Protein 6ST4 (pdb70)

Sequence (87 aa):
DYTAYAPLTCYFTNSTLGLLAPPNCSVLCNSTTTWFNETSPNNASCLLTVDFLTQDAILQENQPYNNCSVGHCDNGTCAGPPRHAQCW

B-factor: mean 32.88, std 17.71, range [13.43, 134.32]

Radius of gyration: 14.99 Å; Cα contacts (8 Å, |Δi|>4): 189; chains: 1; bounding box: 30×44×30 Å

Nearest PDB structures (foldseek):
  6ste-assembly1_A  TM=9.708E-01  e=3.797E-14  Rhipicephalus sanguineus
  6ste-assembly1_B  TM=8.707E-01  e=3.068E-14  Rhipicephalus sanguineus
  6ste-assembly2_C  TM=9.535E-01  e=4.179E-13  Rhipicephalus sanguineus
  6ste-assembly2_D  TM=8.188E-01  e=7.511E-13  Rhipicephalus sanguineus
  7s4n-assembly1_A  TM=5.647E-01  e=5.996E-02  Amblyomma cajennense

InterPro domains:
  IPR007110 Immunoglobulin-like domain [PS50835] (26-111)
  IPR045797 Evasins Class A [PF19429] (58-126)

GO terms:
  GO:1900137 negative regulation of chemokine activity (P, IDA)
  GO:0019957 C-C chemokine binding (F, IDA)

Organism: Rhipicephalus sanguineus (NCBI:txid34632)

Structure (mmCIF, N/CA/C/O backbone):
data_6ST4
#
_entry.id   6ST4
#
_cell.length_a   67.999
_cell.length_b   67.999
_cell.length_c   41.575
_cell.angle_alpha   90.000
_cell.angle_beta   90.000
_cell.angle_gamma   120.000
#
_symmetry.space_group_name_H-M   'P 32 2 1'
#
loop_
_entity.id
_entity.type
_entity.pdbx_description
1 polymer Evasin-4
2 non-polymer 1,2-ETHANEDIOL
3 non-polymer 2-AMINO-2-HYDROXYMETHYL-PROPANE-1,3-DIOL
4 water water
#
loop_
_atom_site.group_PDB
_atom_site.id
_atom_site.type_symbol
_atom_site.label_atom_id
_atom_site.label_alt_id
_atom_site.label_comp_id
_atom_site.label_asym_id
_atom_site.label_entity_id
_atom_site.label_seq_id
_atom_site.pdbx_PDB_ins_code
_atom_site.Cartn_x
_atom_site.Cartn_y
_atom_site.Cartn_z
_atom_site.occupancy
_atom_site.B_iso_or_equiv
_atom_site.auth_seq_id
_atom_site.auth_comp_id
_atom_site.auth_asym_id
_atom_site.auth_atom_id
_atom_site.pdbx_PDB_model_num
ATOM 1 N N . ASP A 1 18 ? 16.137 74.992 14.856 1.00 61.23 18 ASP A N 1
ATOM 2 C CA . ASP A 1 18 ? 15.097 73.938 14.616 1.00 59.16 18 ASP A CA 1
ATOM 3 C C . ASP A 1 18 ? 14.160 73.865 15.827 1.00 74.62 18 ASP A C 1
ATOM 4 O O . ASP A 1 18 ? 13.917 72.748 16.332 1.00 58.46 18 ASP A O 1
ATOM 9 N N . TYR A 1 19 ? 13.646 75.014 16.269 1.00 71.10 19 TYR A N 1
ATOM 10 C CA . TYR A 1 19 ? 12.814 75.108 17.498 1.00 71.83 19 TYR A CA 1
ATOM 11 C C . TYR A 1 19 ? 11.517 74.318 17.302 1.00 55.27 19 TYR A C 1
ATOM 12 O O . TYR A 1 19 ? 10.984 74.331 16.174 1.00 59.43 19 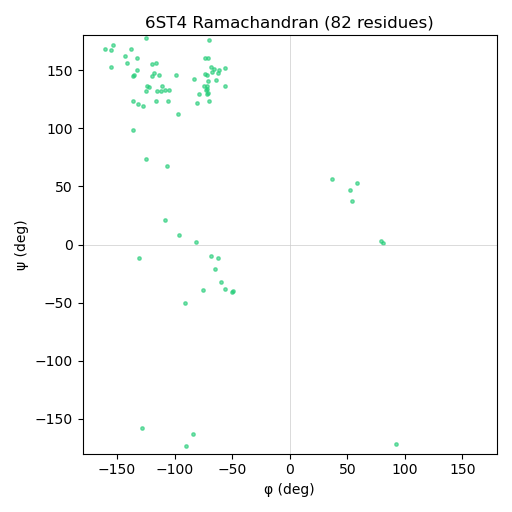TYR A O 1
ATOM 21 N N . THR A 1 20 ? 11.079 73.646 18.380 1.00 55.32 20 THR A N 1
ATOM 22 C CA . THR A 1 20 ? 9.875 72.767 18.482 1.00 57.09 20 THR A CA 1
ATOM 23 C C . THR A 1 20 ? 9.710 72.008 17.164 1.00 53.22 20 THR A C 1
ATOM 24 O O . THR A 1 20 ? 8.621 72.092 16.558 1.00 42.64 20 THR A O 1
ATOM 28 N N . ALA A 1 21 ? 10.748 71.268 16.759 1.00 40.57 21 ALA A N 1
ATOM 29 C CA . ALA A 1 21 ? 10.870 70.742 15.378 1.00 49.80 21 ALA A CA 1
ATOM 30 C C . ALA A 1 21 ? 9.648 69.908 15.020 1.00 35.33 21 ALA A C 1
ATOM 31 O O . ALA A 1 21 ? 9.122 69.181 15.924 1.00 39.83 21 ALA A O 1
ATOM 33 N N . TYR A 1 22 ? 9.308 69.850 13.730 1.00 28.97 22 TYR A N 1
ATOM 34 C CA . TYR A 1 22 ? 8.205 68.994 13.241 1.00 21.84 22 TYR A 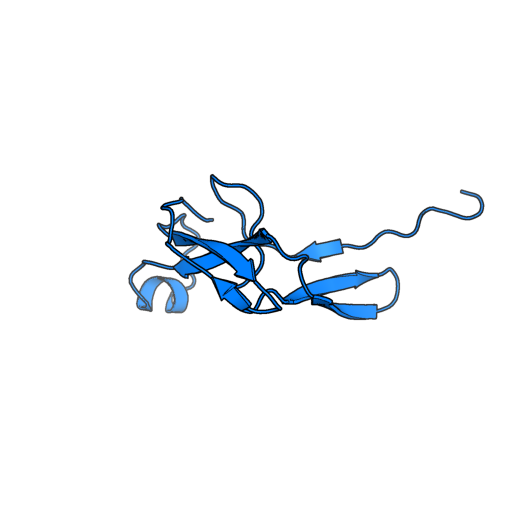CA 1
ATOM 35 C C . TYR A 1 22 ? 8.555 67.540 13.533 1.00 19.71 22 TYR A C 1
ATOM 36 O O . TYR A 1 22 ? 9.759 67.136 13.549 1.00 22.42 22 TYR A O 1
ATOM 45 N N . ALA A 1 23 ? 7.541 66.742 13.788 1.00 17.71 23 ALA A N 1
ATOM 46 C CA . ALA A 1 23 ? 7.617 65.331 14.178 1.00 18.04 23 ALA A CA 1
ATOM 47 C C . ALA A 1 23 ? 7.426 64.531 12.916 1.00 16.70 23 ALA A C 1
ATOM 48 O O . ALA A 1 23 ? 6.321 64.495 12.349 1.00 16.95 23 ALA A O 1
ATOM 50 N N . PRO A 1 24 ? 8.452 63.816 12.429 1.00 15.72 24 PRO A N 1
ATOM 51 C CA . PRO A 1 24 ? 8.292 63.009 11.222 1.00 15.53 24 PRO A CA 1
ATOM 52 C C . PRO A 1 24 ? 7.680 61.661 11.565 1.00 15.91 24 PRO A C 1
ATOM 53 O O . PRO A 1 24 ? 8.013 61.058 12.605 1.00 17.88 24 PRO A O 1
ATOM 57 N N . LEU A 1 25 ? 6.815 61.167 10.716 1.00 14.77 25 LEU A N 1
ATOM 58 C CA . LEU A 1 25 ? 6.240 59.829 10.829 1.00 14.33 25 LEU A CA 1
ATOM 59 C C . LEU A 1 25 ? 6.455 59.143 9.499 1.00 14.26 25 LEU A C 1
ATOM 60 O O . LEU A 1 25 ? 5.979 59.686 8.464 1.00 14.33 25 LEU A O 1
ATOM 65 N N . THR A 1 26 ? 7.177 58.044 9.491 1.00 14.65 26 THR A N 1
ATOM 66 C CA . THR A 1 26 ? 7.390 57.313 8.229 1.00 13.93 26 THR A CA 1
ATOM 67 C C . THR A 1 26 ? 6.536 56.061 8.230 1.00 14.74 26 THR A C 1
ATOM 68 O O . THR A 1 26 ? 6.674 55.223 9.139 1.00 15.52 26 THR A O 1
ATOM 72 N N . CYS A 1 27 ? 5.681 55.872 7.250 1.00 14.09 27 CYS A N 1
ATOM 73 C CA . CYS A 1 27 ? 4.867 54.678 7.107 1.00 14.67 27 CYS A CA 1
ATOM 74 C C . CYS A 1 27 ? 5.183 53.984 5.785 1.00 14.10 27 CYS A C 1
ATOM 75 O O . CYS A 1 27 ? 5.660 54.620 4.851 1.00 14.81 27 CYS A O 1
ATOM 78 N N . TYR A 1 28 ? 4.938 52.704 5.734 1.00 13.56 28 TYR A N 1
ATOM 79 C CA . TYR A 1 28 ? 5.404 51.836 4.643 1.00 13.43 28 TYR A CA 1
ATOM 80 C C . TYR A 1 28 ? 4.234 51.260 3.864 1.00 14.45 28 TYR A C 1
ATOM 81 O O . TYR A 1 28 ? 3.348 50.594 4.369 1.00 15.31 28 TYR A O 1
ATOM 90 N N . PHE A 1 29 ? 4.271 51.523 2.554 1.00 13.86 29 PHE A N 1
ATOM 91 C CA . PHE A 1 29 ? 3.182 51.180 1.627 1.00 14.25 29 PHE A CA 1
ATOM 92 C C . PHE A 1 29 ? 3.743 50.325 0.495 1.00 14.13 29 PHE A C 1
ATOM 93 O O . PHE A 1 29 ? 4.924 50.063 0.375 1.00 15.10 29 PHE A O 1
ATOM 101 N N . THR A 1 30 ? 2.825 49.913 -0.392 1.00 14.96 30 THR A N 1
ATOM 102 C CA . THR A 1 30 ? 3.200 49.308 -1.684 1.00 15.50 30 THR A CA 1
ATOM 103 C C . THR A 1 30 ? 2.979 50.313 -2.821 1.00 17.09 30 THR A C 1
ATOM 104 O O . THR A 1 30 ? 1.898 50.901 -2.940 1.00 16.68 30 THR A O 1
ATOM 108 N N . ASN A 1 31 ? 3.967 50.451 -3.689 1.00 17.39 31 ASN A N 1
ATOM 109 C CA . ASN A 1 31 ? 3.831 51.303 -4.880 1.00 19.16 31 ASN A CA 1
ATOM 110 C C . ASN A 1 31 ? 2.870 50.669 -5.884 1.00 17.74 31 ASN A C 1
ATOM 111 O O . ASN A 1 31 ? 2.877 49.440 -6.082 1.00 19.00 31 ASN A O 1
ATOM 116 N N . SER A 1 32 ? 2.049 51.488 -6.508 1.00 19.39 32 SER A N 1
ATOM 117 C CA . SER A 1 32 ? 1.178 50.983 -7.585 1.00 20.40 32 SER A CA 1
ATOM 118 C C . SER A 1 32 ? 0.812 52.116 -8.530 1.00 20.73 32 SER A C 1
ATOM 119 O O . SER A 1 32 ? 0.967 53.311 -8.235 1.00 21.50 32 SER A O 1
ATOM 122 N N . THR A 1 33 ? 0.248 51.714 -9.665 1.00 19.78 33 THR A N 1
ATOM 123 C CA . THR A 1 33 ? -0.304 52.687 -10.610 1.00 22.86 33 THR A CA 1
ATOM 124 C C . THR A 1 33 ? -1.546 53.398 -10.070 1.00 22.99 33 THR A C 1
ATOM 125 O O . THR A 1 33 ? -1.949 54.423 -10.712 1.00 26.54 33 THR A O 1
ATOM 129 N N . LEU A 1 34 ? -2.121 52.976 -8.949 1.00 21.12 34 LEU A N 1
ATOM 130 C CA . LEU A 1 34 ? -3.235 53.697 -8.305 1.00 22.33 34 LEU A CA 1
ATOM 131 C C . LEU A 1 34 ? -2.734 54.362 -7.029 1.00 24.91 34 LEU A C 1
ATOM 132 O O . LEU A 1 34 ? -3.547 54.702 -6.187 1.00 27.34 34 LEU A O 1
ATOM 137 N N . GLY A 1 35 ? -1.426 54.567 -6.924 1.00 21.60 35 GLY A N 1
ATOM 138 C CA . GLY A 1 35 ? -0.822 55.256 -5.773 1.00 20.25 35 GLY A CA 1
ATOM 139 C C . GLY A 1 35 ? -0.380 54.309 -4.676 1.00 17.70 35 GLY A C 1
ATOM 140 O O . GLY A 1 35 ? -0.415 53.097 -4.807 1.00 18.58 35 GLY A O 1
ATOM 141 N N . LEU A 1 36 ? 0.004 54.888 -3.541 1.00 17.98 36 LEU A N 1
ATOM 142 C CA . LEU A 1 36 ? 0.539 54.102 -2.426 1.00 16.08 36 LEU A CA 1
ATOM 143 C C . LEU A 1 36 ? -0.588 53.299 -1.798 1.00 16.66 36 LEU A C 1
ATOM 144 O O . LEU A 1 36 ? -1.653 53.889 -1.490 1.00 19.09 36 LEU A O 1
ATOM 149 N N . LEU A 1 37 ? -0.373 52.006 -1.597 1.00 15.05 37 LEU A N 1
ATOM 150 C CA . LEU A 1 37 ? -1.421 51.108 -1.108 1.00 15.85 37 LEU A CA 1
ATOM 151 C C . LEU A 1 37 ? -1.098 50.644 0.308 1.00 15.19 37 LEU A C 1
ATOM 152 O O . LEU A 1 37 ? -0.003 50.165 0.602 1.00 14.82 37 LEU A O 1
ATOM 157 N N . ALA A 1 38 ? -2.131 50.646 1.152 1.00 15.12 38 ALA A N 1
ATOM 158 C CA . ALA A 1 38 ? -2.122 49.947 2.440 1.00 15.74 38 ALA A CA 1
ATOM 159 C C . ALA A 1 38 ? -2.245 48.459 2.188 1.00 16.95 38 ALA A C 1
ATOM 160 O O . ALA A 1 38 ? -2.704 48.028 1.118 1.00 16.15 38 ALA A O 1
ATOM 162 N N . PRO A 1 39 ? -1.866 47.617 3.154 1.00 17.15 39 PRO A N 1
ATOM 163 C CA . PRO A 1 39 ? -1.979 46.183 3.005 1.00 18.34 39 PRO A CA 1
ATOM 164 C C . PRO A 1 39 ? -3.436 45.733 3.034 1.00 16.46 39 PRO A C 1
ATOM 165 O O . PRO A 1 39 ? -4.320 46.530 3.388 1.00 17.14 39 PRO A O 1
ATOM 169 N N . PRO A 1 40 ? -3.684 44.450 2.819 1.00 18.46 40 PRO A N 1
ATOM 170 C CA . PRO A 1 40 ? -5.052 43.957 2.791 1.00 18.44 40 PRO A CA 1
ATOM 171 C C . PRO A 1 40 ? -5.791 44.063 4.114 1.00 19.60 40 PRO A C 1
ATOM 172 O O . PRO A 1 40 ? -7.018 44.074 4.095 1.00 21.37 40 PRO A O 1
ATOM 176 N N . ASN A 1 41 ? -5.067 44.169 5.216 1.00 18.80 41 ASN A N 1
ATOM 177 C CA . ASN A 1 41 ? -5.670 44.319 6.556 1.00 17.93 41 ASN A CA 1
ATOM 178 C C . ASN A 1 41 ? -5.728 45.772 6.975 1.00 18.71 41 ASN A C 1
ATOM 179 O O . ASN A 1 41 ? -6.134 46.042 8.137 1.00 20.46 41 ASN A O 1
ATOM 184 N N . CYS A 1 42 ? -5.420 46.714 6.074 1.00 17.54 42 CYS A N 1
ATOM 185 C CA . CYS A 1 42 ? -5.643 48.144 6.346 1.00 18.38 42 CYS A CA 1
ATOM 186 C C . CYS A 1 42 ? -4.959 48.569 7.649 1.00 19.14 42 CYS A C 1
ATOM 187 O O . CYS A 1 42 ? -5.557 49.348 8.424 1.00 20.84 42 CYS A O 1
ATOM 190 N N . SER A 1 43 ? -3.778 48.005 7.875 1.00 19.47 43 SER A N 1
ATOM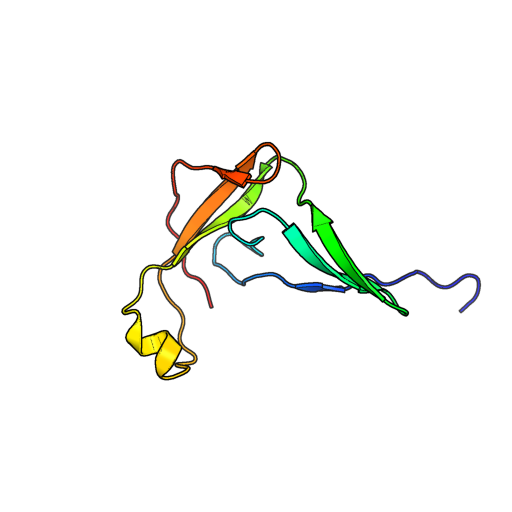 191 C CA . SER A 1 43 ? -2.953 48.352 9.047 1.00 22.33 43 SER A CA 1
ATOM 192 C C . SER A 1 43 ? -1.567 48.607 8.498 1.00 22.94 43 SER A C 1
ATOM 193 O O . SER A 1 43 ? -1.062 47.771 7.690 1.00 25.87 43 SER A O 1
ATOM 196 N N . VAL A 1 44 ? -1.030 49.782 8.704 1.00 18.43 44 VAL A N 1
ATOM 197 C CA . VAL A 1 44 ? 0.233 50.210 8.101 1.00 18.33 44 VAL A CA 1
ATOM 198 C C . VAL A 1 44 ? 1.317 50.268 9.163 1.00 17.01 44 VAL A C 1
ATOM 199 O O . VAL A 1 44 ? 1.056 50.799 10.293 1.00 19.43 44 VAL A O 1
ATOM 203 N N . LEU A 1 45 ? 2.487 49.720 8.888 1.00 15.96 45 LEU A N 1
ATOM 204 C CA . LEU A 1 45 ? 3.653 49.871 9.755 1.00 16.03 45 LEU A CA 1
ATOM 205 C C . LEU A 1 45 ? 4.193 51.283 9.679 1.00 15.28 45 LEU A C 1
ATOM 206 O O . LEU A 1 45 ? 4.477 51.821 8.559 1.00 15.40 45 LEU A O 1
ATOM 211 N N . CYS A 1 46 ? 4.405 51.927 10.804 1.00 15.32 46 CYS A N 1
ATOM 212 C CA . CYS A 1 46 ? 4.920 53.286 10.887 1.00 15.67 46 CYS A CA 1
ATOM 213 C C . CYS A 1 46 ? 6.049 53.375 11.914 1.00 15.60 46 CYS A C 1
ATOM 214 O O . CYS A 1 46 ? 6.178 52.536 12.861 1.00 17.89 46 CYS A O 1
ATOM 217 N N . ASN A 1 47 ? 6.821 54.413 11.765 1.00 16.24 47 ASN A N 1
ATOM 218 C CA . ASN A 1 47 ? 7.960 54.689 12.647 1.00 16.65 47 ASN A CA 1
ATOM 219 C C . ASN A 1 47 ? 7.984 56.154 13.008 1.00 15.63 47 ASN A C 1
ATOM 220 O O . ASN A 1 47 ? 8.037 56.999 12.106 1.00 16.85 47 ASN A O 1
ATOM 225 N N . SER A 1 48 ? 7.963 56.478 14.306 1.00 18.40 48 SER A N 1
ATOM 226 C CA . SER A 1 48 ? 8.259 57.852 14.731 1.00 20.11 48 SER A CA 1
ATOM 227 C C . SER A 1 48 ? 9.771 57.960 14.988 1.00 30.43 48 SER A C 1
ATOM 228 O O . SER A 1 48 ? 10.558 57.040 14.635 1.00 30.00 48 SER A O 1
ATOM 231 N N . THR A 1 49 ? 10.230 59.065 15.511 1.00 26.06 49 THR A N 1
ATOM 232 C CA . THR A 1 49 ? 11.663 59.193 15.881 1.00 29.51 49 THR A CA 1
ATOM 233 C C . THR A 1 49 ? 12.039 58.189 16.959 1.00 38.05 49 THR A C 1
ATOM 234 O O . THR A 1 49 ? 13.261 58.037 17.213 1.00 41.17 49 THR A O 1
ATOM 238 N N . THR A 1 50 ? 11.088 57.506 17.597 1.00 48.27 50 THR A N 1
ATOM 239 C CA . THR A 1 50 ? 11.409 56.684 18.785 1.00 41.48 50 THR A CA 1
ATOM 240 C C . THR A 1 50 ? 10.852 55.257 18.772 1.00 42.17 50 THR A C 1
ATOM 241 O O . THR A 1 50 ? 11.276 54.490 19.632 1.00 50.09 50 THR A O 1
ATOM 245 N N . THR A 1 51 ? 9.944 54.888 17.862 1.00 27.99 51 THR A N 1
ATOM 246 C CA . THR A 1 51 ? 9.041 53.736 18.021 1.00 24.56 51 THR A CA 1
ATOM 247 C C . THR A 1 51 ? 8.546 53.169 16.663 1.00 22.46 51 THR A C 1
ATOM 248 O O . THR A 1 51 ? 8.385 53.925 15.718 1.00 21.51 51 THR A O 1
ATOM 252 N N . TRP A 1 52 ? 8.226 51.890 16.625 1.00 21.33 52 TRP A N 1
ATOM 253 C CA . TRP A 1 52 ? 7.585 51.200 15.496 1.00 19.16 52 TRP A CA 1
ATOM 254 C C . TRP A 1 52 ? 6.218 50.715 15.929 1.00 22.73 52 TRP A C 1
ATOM 255 O O . TRP A 1 52 ? 6.121 50.134 17.009 1.00 26.00 52 TRP A O 1
ATOM 266 N N . PHE A 1 53 ? 5.176 50.944 15.164 1.00 19.73 53 PHE A N 1
ATOM 267 C CA . PHE A 1 53 ? 3.812 50.624 15.593 1.00 19.93 53 PHE A CA 1
ATOM 268 C C . PHE A 1 53 ? 2.944 50.557 14.369 1.00 19.49 53 PHE A C 1
ATOM 269 O O . PHE A 1 53 ? 3.401 50.954 13.276 1.00 20.20 53 PHE A O 1
ATOM 277 N N . ASN A 1 54 ? 1.753 50.070 14.474 1.00 21.55 54 ASN A N 1
ATOM 278 C CA . ASN A 1 54 ? 0.786 50.027 13.397 1.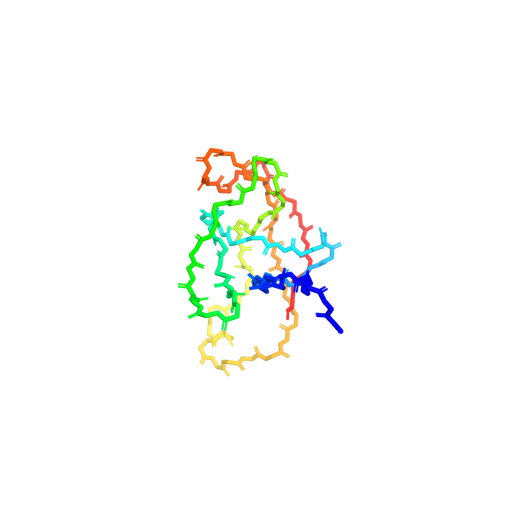00 19.48 54 ASN A CA 1
ATOM 279 C C . ASN A 1 54 ? -0.177 51.165 13.534 1.00 20.28 54 ASN A C 1
ATOM 280 O O . ASN A 1 54 ? -0.532 51.531 14.680 1.00 23.11 54 ASN A O 1
ATOM 285 N N . GLU A 1 55 ? -0.626 51.700 12.430 1.00 19.61 55 GLU A N 1
ATOM 286 C CA . GLU A 1 55 ? -1.725 52.640 12.381 1.00 20.74 55 GLU A CA 1
ATOM 287 C C . GLU A 1 55 ? -2.803 52.065 11.468 1.00 20.63 55 GLU A C 1
ATOM 288 O O . GLU A 1 55 ? -2.486 51.542 10.385 1.00 20.21 55 GLU A O 1
ATOM 294 N N . THR A 1 56 ? -4.054 52.142 11.902 1.00 20.87 56 THR A N 1
ATOM 295 C CA . THR A 1 56 ? -5.173 51.700 11.077 1.00 21.47 56 THR A CA 1
ATOM 296 C C . THR A 1 56 ? -5.372 52.713 9.964 1.00 21.93 56 THR A C 1
ATOM 297 O O . THR A 1 56 ? -5.415 53.911 10.183 1.00 23.22 56 THR A O 1
ATOM 301 N N . SER A 1 57 ? -5.512 52.213 8.754 1.00 20.32 57 SER A N 1
ATOM 302 C CA . SER A 1 57 ? -5.739 53.090 7.596 1.00 18.60 57 SER A CA 1
ATOM 303 C C . SER A 1 57 ? -7.092 53.756 7.694 1.00 18.83 57 SER A C 1
ATOM 304 O O . SER A 1 57 ? -8.032 53.168 8.211 1.00 21.99 57 SER A O 1
ATOM 307 N N . PRO A 1 58 ? -7.257 54.988 7.172 1.00 19.15 58 PRO A N 1
ATOM 308 C CA . PRO A 1 58 ? -8.573 55.611 7.205 1.00 20.24 58 PRO A CA 1
ATOM 309 C C . PRO A 1 58 ? -9.534 54.875 6.289 1.00 21.49 58 PRO A C 1
ATOM 310 O O . PRO A 1 58 ? -9.108 54.224 5.282 1.00 21.16 58 PRO A O 1
ATOM 314 N N . ASN A 1 59 ? -10.815 54.939 6.619 1.00 22.97 59 ASN A N 1
ATOM 315 C CA . ASN A 1 59 ? -11.855 54.373 5.744 1.00 22.62 59 ASN A CA 1
ATOM 316 C C . ASN A 1 59 ? -11.706 55.023 4.374 1.00 23.04 59 ASN A C 1
ATOM 317 O O . ASN A 1 59 ? -11.495 56.223 4.288 1.00 22.66 59 ASN A O 1
ATOM 322 N N . ASN A 1 60 ? -11.801 54.181 3.331 1.00 21.23 60 ASN A N 1
ATOM 323 C CA . ASN A 1 60 ? -11.756 54.544 1.913 1.00 20.77 60 ASN A CA 1
ATOM 324 C C . ASN A 1 60 ? -10.339 54.737 1.417 1.00 21.03 60 ASN A C 1
ATOM 325 O O . ASN A 1 60 ? -10.206 55.044 0.194 1.00 24.44 60 ASN A O 1
ATOM 330 N N . ALA A 1 61 ? -9.318 54.543 2.235 1.00 19.06 61 ALA A N 1
ATOM 331 C CA . ALA A 1 61 ? -7.945 54.549 1.732 1.00 19.13 61 ALA A CA 1
ATOM 332 C C . ALA A 1 61 ? -7.784 53.404 0.711 1.00 17.66 61 ALA A C 1
ATOM 333 O O . ALA A 1 61 ? -8.299 52.310 0.918 1.00 18.68 61 ALA A O 1
ATOM 335 N N . SER A 1 62 ? -6.912 53.601 -0.251 1.00 18.02 62 SER A N 1
ATOM 336 C CA . SER A 1 62 ? -6.628 52.537 -1.240 1.00 17.36 62 SER A CA 1
ATOM 337 C C . SER A 1 62 ? -5.783 51.463 -0.610 1.00 17.02 62 SER A C 1
ATOM 338 O O . SER A 1 62 ? -4.806 51.730 0.127 1.00 17.13 62 SER A O 1
ATOM 341 N N . CYS A 1 63 ? -6.120 50.211 -0.858 1.00 16.71 63 CYS A N 1
ATOM 342 C CA . CYS A 1 63 ? -5.484 49.079 -0.215 1.00 15.22 63 CYS A CA 1
ATOM 343 C C . CYS A 1 63 ? -5.302 47.948 -1.214 1.00 16.41 63 CYS A C 1
ATOM 344 O O . CYS A 1 63 ? -6.062 47.836 -2.179 1.00 17.85 63 CYS A O 1
ATOM 347 N N . LEU A 1 64 ? -4.350 47.105 -0.937 1.00 15.82 64 LEU A N 1
ATOM 348 C CA . LEU A 1 64 ? -4.042 45.930 -1.769 1.00 17.76 64 LEU A CA 1
ATOM 349 C C . LEU A 1 64 ? -5.018 44.837 -1.432 1.00 20.26 64 LEU A C 1
ATOM 350 O O . LEU A 1 64 ? -5.131 44.457 -0.240 1.00 21.67 64 LEU A O 1
ATOM 355 N N . LEU A 1 65 ? -5.791 44.332 -2.395 1.00 18.49 65 LEU A N 1
ATOM 356 C CA . LEU A 1 65 ? -6.669 43.172 -2.169 1.00 21.01 65 LEU A CA 1
ATOM 357 C C . LEU A 1 65 ? -5.946 41.875 -2.487 1.00 22.81 65 LEU A C 1
ATOM 358 O O . LEU A 1 65 ? -5.969 40.963 -1.634 1.00 27.20 65 LEU A O 1
ATOM 363 N N . THR A 1 66 ? -5.316 41.783 -3.660 1.00 21.40 66 THR A N 1
ATOM 364 C CA . THR A 1 66 ? -4.617 40.551 -4.048 1.00 24.33 66 THR A CA 1
ATOM 365 C C . THR A 1 66 ? -3.357 40.925 -4.819 1.00 23.48 66 THR A C 1
ATOM 366 O O . THR A 1 66 ? -3.255 42.026 -5.372 1.00 19.99 66 THR A O 1
ATOM 370 N N . VAL A 1 67 ? -2.479 39.986 -4.912 1.00 23.97 67 VAL A N 1
ATOM 371 C CA . VAL A 1 67 ? -1.282 40.067 -5.788 1.00 25.03 67 VAL A CA 1
ATOM 372 C C . VAL A 1 67 ? -1.332 38.846 -6.678 1.00 26.63 67 VAL A C 1
ATOM 373 O O . VAL A 1 67 ? -1.569 37.737 -6.169 1.00 30.56 67 VAL A O 1
ATOM 377 N N . ASP A 1 68 ? -1.148 39.055 -7.970 1.00 26.28 68 ASP A N 1
ATOM 378 C CA . ASP A 1 68 ? -1.571 38.033 -8.960 1.00 36.16 68 ASP A CA 1
ATOM 379 C C . ASP A 1 68 ? -0.349 37.709 -9.804 1.00 39.22 68 ASP A C 1
ATOM 380 O O . ASP A 1 68 ? -0.262 38.179 -10.933 1.00 52.95 68 ASP A O 1
ATOM 385 N N . PHE A 1 69 ? 0.575 36.971 -9.184 1.00 56.75 69 PHE A N 1
ATOM 386 C CA . PHE A 1 69 ? 1.800 36.444 -9.834 1.00 51.85 69 PHE A CA 1
ATOM 387 C C . PHE A 1 69 ? 2.011 35.000 -9.375 1.00 59.32 69 PHE A C 1
ATOM 388 O O . PHE A 1 69 ? 1.277 34.524 -8.487 1.00 50.53 69 PHE A O 1
ATOM 396 N N . LEU A 1 70 ? 2.927 34.287 -10.036 1.00 38.57 70 LEU A N 1
ATOM 397 C CA . LEU A 1 70 ? 3.211 32.882 -9.684 1.00 39.83 70 LEU A CA 1
ATOM 398 C C . LEU A 1 70 ? 3.920 32.887 -8.339 1.00 50.04 70 LEU A C 1
ATOM 399 O O . LEU A 1 70 ? 4.933 33.588 -8.202 1.00 40.14 70 LEU A O 1
ATOM 404 N N . THR A 1 71 ? 3.364 32.174 -7.366 1.00 52.19 71 THR A N 1
ATOM 405 C CA . THR A 1 71 ? 3.834 32.250 -5.967 1.00 66.24 71 THR A CA 1
ATOM 406 C C . THR A 1 71 ? 5.357 32.088 -5.911 1.00 72.22 71 THR A C 1
ATOM 407 O O . THR A 1 71 ? 5.999 32.830 -5.154 1.00 45.42 71 THR A O 1
ATOM 411 N N . GLN A 1 72 ? 5.924 31.180 -6.717 1.00 43.83 72 GLN A N 1
ATOM 412 C CA . GLN A 1 72 ? 7.371 30.860 -6.662 1.00 38.75 72 GLN A CA 1
ATOM 413 C C . GLN A 1 72 ? 8.235 32.102 -6.938 1.00 67.00 72 GLN A C 1
ATOM 414 O O . GLN A 1 72 ? 9.344 32.245 -6.303 1.00 45.78 72 GLN A O 1
ATOM 420 N N . ASP A 1 73 ? 7.749 33.021 -7.783 1.00 46.07 73 ASP A N 1
ATOM 421 C CA . ASP A 1 73 ? 8.436 34.342 -7.988 1.00 37.57 73 ASP A CA 1
ATOM 422 C C . ASP A 1 73 ? 8.779 35.081 -6.700 1.00 56.82 73 ASP A C 1
ATOM 423 O O . ASP A 1 73 ? 9.861 35.679 -6.603 1.00 39.13 73 ASP A O 1
ATOM 428 N N . ALA A 1 74 ? 7.891 35.075 -5.729 1.00 37.27 74 ALA A N 1
ATOM 429 C CA . ALA A 1 74 ? 8.221 35.761 -4.460 1.00 48.34 74 ALA A CA 1
ATOM 430 C C . ALA A 1 74 ? 9.217 34.912 -3.662 1.00 61.57 74 ALA A C 1
ATOM 431 O O . ALA A 1 74 ? 10.157 35.468 -3.054 1.00 46.89 74 ALA A O 1
ATOM 433 N N . ILE A 1 75 ? 9.042 33.589 -3.673 1.00 59.55 75 ILE A N 1
ATOM 434 C CA . ILE A 1 75 ? 9.996 32.660 -3.010 1.00 56.95 75 ILE A CA 1
ATOM 435 C C . ILE A 1 75 ? 11.398 32.893 -3.576 1.00 70.76 75 ILE A C 1
ATOM 436 O O . ILE A 1 75 ? 12.371 32.865 -2.803 1.00 65.72 75 ILE A O 1
ATOM 441 N N . LEU A 1 76 ? 11.495 33.148 -4.885 1.00 79.91 76 LEU A N 1
ATOM 442 C CA . LEU A 1 76 ? 12.795 33.405 -5.562 1.00 60.64 76 LEU A CA 1
ATOM 443 C C . LEU A 1 76 ? 13.224 34.865 -5.363 1.00 57.11 76 LEU A C 1
ATOM 444 O O . LEU A 1 76 ? 14.267 35.248 -5.920 1.00 61.34 76 LEU A O 1
ATOM 449 N N . GLN A 1 77 ? 12.437 35.639 -4.605 1.00 71.14 77 GLN A N 1
ATOM 450 C CA . GLN A 1 77 ? 12.707 37.065 -4.267 1.00 79.59 77 GLN A CA 1
ATOM 451 C C . GLN A 1 77 ? 12.970 37.855 -5.557 1.00 68.38 77 GLN A C 1
ATOM 452 O O . GLN A 1 77 ? 13.944 38.624 -5.599 1.00 59.48 77 GLN A O 1
ATOM 458 N N . GLU A 1 78 ? 12.124 37.662 -6.574 1.00 49.81 78 GLU A N 1
ATOM 459 C CA . GLU A 1 78 ? 12.221 38.397 -7.863 1.00 43.40 78 GLU A CA 1
ATOM 460 C C . GLU A 1 78 ? 11.797 39.857 -7.645 1.00 56.86 78 GLU A C 1
ATOM 461 O O . GLU A 1 78 ? 10.787 40.107 -6.924 1.00 45.91 78 GLU A O 1
ATOM 467 N N . ASN A 1 79 ? 12.565 40.781 -8.225 1.00 51.00 79 ASN A N 1
ATOM 468 C CA . ASN A 1 79 ? 12.400 42.252 -8.057 1.00 65.08 79 ASN A CA 1
ATOM 469 C C . ASN A 1 79 ? 11.819 42.814 -9.356 1.00 66.38 79 ASN A C 1
ATOM 470 O O . ASN A 1 79 ? 12.543 43.561 -10.045 1.00 55.03 79 ASN A O 1
ATOM 475 N N . GLN A 1 80 ? 10.562 42.460 -9.650 1.00 73.08 80 GLN A N 1
ATOM 476 C CA . GLN A 1 80 ? 9.864 42.749 -10.923 1.00 47.19 80 GLN A CA 1
ATOM 477 C C . GLN A 1 80 ? 8.457 43.236 -10.604 1.00 47.47 80 GLN A C 1
ATOM 478 O O . GLN A 1 80 ? 7.849 42.740 -9.652 1.00 45.63 80 GLN A O 1
ATOM 484 N N . PRO A 1 81 ? 7.896 44.169 -11.399 1.00 41.97 81 PRO A N 1
ATOM 485 C CA . PRO A 1 81 ? 6.509 44.597 -11.207 1.00 41.97 81 PRO A CA 1
ATOM 486 C C . PRO A 1 81 ? 5.507 43.514 -11.607 1.00 34.01 81 PRO A C 1
ATOM 487 O O . PRO A 1 81 ? 5.777 42.658 -12.422 1.00 41.20 81 PRO A O 1
ATOM 491 N N . TYR A 1 82 ? 4.294 43.676 -11.094 1.00 27.95 82 TYR A N 1
ATOM 492 C CA . TYR A 1 82 ? 3.329 42.563 -11.110 1.00 28.25 82 TYR A CA 1
ATOM 493 C C . TYR A 1 82 ? 1.920 43.117 -11.085 1.00 24.47 82 TYR A C 1
ATOM 494 O O . TYR A 1 82 ? 1.652 44.243 -10.600 1.00 24.42 82 TYR A O 1
ATOM 503 N N A ASN A 1 83 ? 1.009 42.299 -11.556 0.70 26.15 83 ASN A N 1
ATOM 504 N N B ASN A 1 83 ? 0.985 42.313 -11.590 0.30 26.48 83 ASN A N 1
ATOM 505 C CA A ASN A 1 83 ? -0.432 42.614 -11.540 0.70 23.83 83 ASN A CA 1
ATOM 506 C CA B ASN A 1 83 ? -0.460 42.658 -11.564 0.30 22.98 83 ASN A CA 1
ATOM 507 C C A ASN A 1 83 ? -0.912 42.483 -10.099 0.70 22.33 83 ASN A C 1
ATOM 508 C C B ASN A 1 83 ? -0.920 42.485 -10.120 0.30 21.60 83 ASN A C 1
ATOM 509 O O A ASN A 1 83 ? -0.568 41.484 -9.463 0.70 23.40 83 ASN A O 1
ATOM 510 O O B ASN A 1 83 ? -0.585 41.451 -9.497 0.30 22.88 83 ASN A O 1
ATOM 519 N N . CYS A 1 84 ? -1.744 43.421 -9.669 1.00 21.52 84 CYS A N 1
ATOM 520 C CA . CYS A 1 84 ? -2.341 43.376 -8.346 1.00 19.89 84 CYS A CA 1
ATOM 521 C C . CYS A 1 84 ? -3.745 43.950 -8.473 1.00 20.50 84 CYS A C 1
ATOM 522 O O . CYS A 1 84 ? -4.090 44.517 -9.520 1.00 23.63 84 CYS A O 1
ATOM 525 N N . SER A 1 85 ? -4.564 43.724 -7.467 1.00 19.41 85 SER A N 1
ATOM 526 C CA . SER A 1 85 ? -5.912 44.319 -7.424 1.00 18.41 85 SER A CA 1
ATOM 527 C C . SER A 1 85 ? -6.005 45.232 -6.213 1.00 18.59 85 SER A C 1
ATOM 528 O O . SER A 1 85 ? -5.383 44.960 -5.141 1.00 18.71 85 SER A O 1
ATOM 531 N N . VAL A 1 86 ? -6.780 46.270 -6.352 1.00 17.20 86 VAL A N 1
ATOM 532 C CA . VAL A 1 86 ? -6.872 47.384 -5.402 1.00 17.67 86 VAL A CA 1
ATOM 533 C C . VAL A 1 86 ? -8.321 47.522 -4.991 1.00 16.10 86 VAL A C 1
ATOM 534 O O . VAL A 1 86 ? -9.238 47.500 -5.808 1.00 18.82 86 VAL A O 1
ATOM 538 N N . GLY A 1 87 ? -8.480 47.721 -3.682 1.00 17.14 87 GLY A N 1
ATOM 539 C CA . GLY A 1 87 ? -9.758 48.021 -3.060 1.00 17.26 87 GLY A CA 1
ATOM 540 C C . GLY A 1 87 ? -9.684 49.251 -2.192 1.00 15.83 87 GLY A C 1
ATOM 541 O O . GLY A 1 87 ? -8.785 50.089 -2.385 1.00 17.75 87 GLY A O 1
ATOM 542 N N . HIS A 1 88 ? -10.616 49.345 -1.261 1.00 16.92 88 HIS A N 1
ATOM 543 C CA . HIS A 1 88 ? -10.691 50.506 -0.357 1.00 17.26 88 HIS A CA 1
ATOM 544 C C . HIS A 1 88 ? -10.934 50.001 1.043 1.00 16.59 88 HIS A C 1
ATOM 545 O O . HIS A 1 88 ? -11.610 49.006 1.288 1.00 18.42 88 HIS A O 1
ATOM 552 N N . CYS A 1 89 ? -10.343 50.699 2.029 1.00 17.50 89 CYS A N 1
ATOM 553 C CA . CYS A 1 89 ? -10.483 50.240 3.429 1.00 18.23 89 CYS A CA 1
ATOM 554 C C . CYS A 1 89 ? -11.899 50.484 3.927 1.00 20.40 89 CYS A C 1
ATOM 555 O O . CYS A 1 89 ? -12.456 51.550 3.706 1.00 20.93 89 CYS A O 1
ATOM 558 N N . ASP A 1 90 ? -12.462 49.474 4.575 1.00 23.58 90 ASP A N 1
ATOM 559 C CA . ASP A 1 90 ? -13.836 49.548 5.117 1.00 29.91 90 ASP A CA 1
ATOM 560 C C . ASP A 1 90 ? -13.773 48.941 6.508 1.00 29.50 90 ASP A C 1
ATOM 561 O O . ASP A 1 90 ? -13.750 47.708 6.605 1.00 31.97 90 ASP A O 1
ATOM 566 N N . ASN A 1 91 ? -13.684 49.801 7.519 1.00 34.21 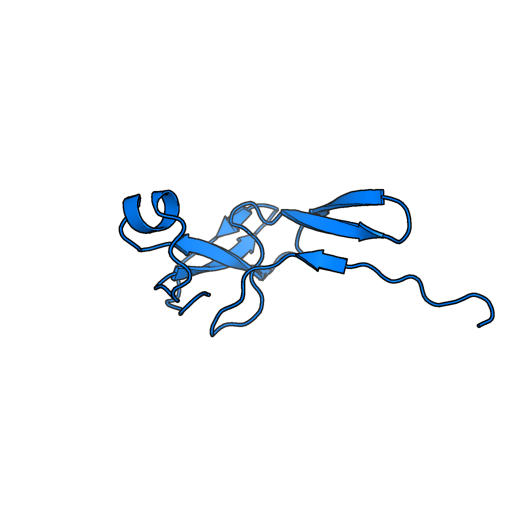91 ASN A N 1
ATOM 567 C CA . ASN A 1 91 ? -13.749 49.351 8.925 1.00 51.32 91 ASN A CA 1
ATOM 568 C C . ASN A 1 91 ? -12.631 48.340 9.184 1.00 45.45 91 ASN A C 1
ATOM 569 O O . ASN A 1 91 ? -12.903 47.213 9.647 1.00 52.34 91 ASN A O 1
ATOM 574 N N . GLY A 1 92 ? -11.411 48.734 8.845 1.00 43.82 92 GLY A N 1
ATOM 575 C CA . GLY A 1 92 ? -10.207 47.984 9.183 1.00 39.75 92 GLY A CA 1
ATOM 576 C C . GLY A 1 92 ? -9.923 46.803 8.282 1.00 34.18 92 GLY A C 1
ATOM 577 O O . GLY A 1 92 ? -8.978 46.095 8.603 1.00 36.82 92 GLY A O 1
ATOM 578 N N . THR A 1 93 ? -10.698 46.536 7.218 1.00 30.62 93 THR A N 1
ATOM 579 C CA . THR A 1 93 ? -10.327 45.508 6.227 1.00 29.69 93 THR A CA 1
ATOM 580 C C . THR A 1 93 ? -10.481 46.047 4.796 1.00 25.61 93 THR A C 1
ATOM 581 O O . THR A 1 93 ? -11.325 46.883 4.565 1.00 27.67 93 THR A O 1
ATOM 585 N N . CYS A 1 94 ? -9.674 45.548 3.872 1.00 21.78 94 CYS A N 1
ATOM 586 C CA . CYS A 1 94 ? -9.692 46.025 2.485 1.00 19.99 94 CYS A CA 1
ATOM 587 C C . CYS A 1 94 ? -10.886 45.385 1.777 1.00 23.52 94 CYS A C 1
ATOM 588 O O . CYS A 1 94 ? -11.064 44.161 1.845 1.00 28.12 94 CYS A O 1
ATOM 591 N N . ALA A 1 95 ? -11.708 46.182 1.111 1.00 19.68 95 ALA A N 1
ATOM 592 C CA . ALA A 1 95 ? -12.946 45.725 0.472 1.00 21.0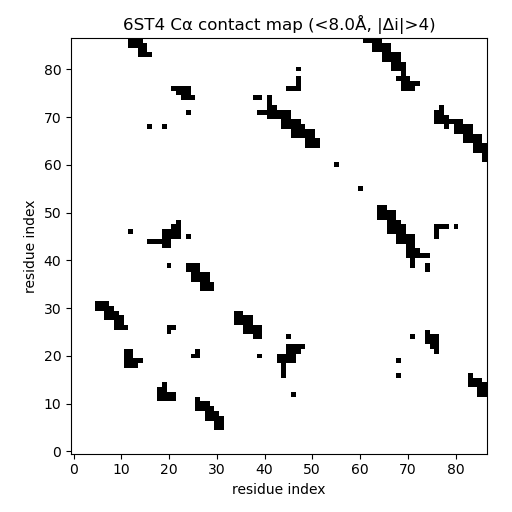3 95 ALA A CA 1
ATOM 593 C C . ALA A 1 95 ? -12.888 45.984 -1.012 1.00 21.30 95 ALA A C 1
ATOM 594 O O . ALA A 1 95 ? -12.335 46.995 -1.470 1.00 20.52 95 ALA A O 1
ATOM 596 N N . GLY A 1 96 ? -13.485 45.060 -1.757 1.00 20.09 96 GLY A N 1
ATOM 597 C CA . GLY A 1 96 ? -13.663 45.250 -3.186 1.00 21.81 96 GLY A CA 1
ATOM 598 C C . GLY A 1 96 ? -14.906 46.064 -3.529 1.00 21.08 96 GLY A C 1
ATOM 599 O O . GLY A 1 96 ? -15.502 46.663 -2.635 1.00 25.85 96 GLY A O 1
ATOM 600 N N . PRO A 1 97 ? -15.391 46.031 -4.775 1.00 23.75 97 PRO A N 1
ATOM 601 C CA . PRO A 1 97 ? -14.869 45.194 -5.866 1.00 23.18 97 PRO A CA 1
ATOM 602 C C . PRO A 1 97 ? -13.455 45.575 -6.297 1.00 21.36 97 PRO A C 1
ATOM 603 O O . PRO A 1 97 ? -13.029 46.705 -6.080 1.00 25.77 97 PRO A O 1
ATOM 607 N N . PRO A 1 98 ? -12.666 44.609 -6.796 1.00 19.12 98 PRO A N 1
ATOM 608 C CA . PRO A 1 98 ? -11.287 44.872 -7.147 1.00 18.91 98 PRO A CA 1
ATOM 609 C C . PRO A 1 98 ? -11.152 45.722 -8.399 1.00 20.42 98 PRO A C 1
ATOM 610 O O . PRO A 1 98 ? -11.950 45.574 -9.290 1.00 21.53 98 PRO A O 1
ATOM 614 N N . ARG A 1 99 ? -10.132 46.568 -8.420 1.00 18.31 99 ARG A N 1
ATOM 615 C CA . ARG A 1 99 ? -9.689 47.277 -9.644 1.00 20.75 99 ARG A CA 1
ATOM 616 C C . ARG A 1 99 ? -8.310 46.750 -9.98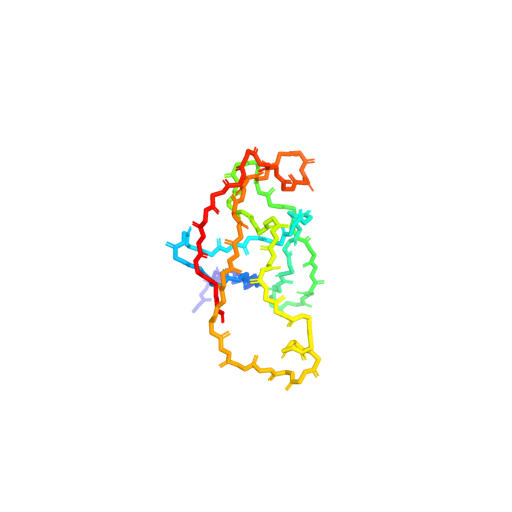6 1.00 18.46 99 ARG A C 1
ATOM 617 O O . ARG A 1 99 ? -7.479 46.608 -9.091 1.00 19.91 99 ARG A O 1
ATOM 625 N N . HIS A 1 100 ? -7.998 46.667 -11.266 1.00 19.68 100 HIS A N 1
ATOM 626 C CA . HIS A 1 100 ? -6.644 46.257 -11.691 1.00 20.87 100 HIS A CA 1
ATOM 627 C C . HIS A 1 100 ? -5.637 47.360 -11.463 1.00 22.86 100 HIS A C 1
ATOM 628 O O . HIS A 1 100 ? -5.947 48.528 -11.660 1.00 24.07 100 HIS A O 1
ATOM 635 N N . ALA A 1 101 ? -4.432 46.974 -11.145 1.00 21.01 101 ALA A N 1
ATOM 636 C CA . ALA A 1 101 ? -3.315 47.917 -11.075 1.00 20.86 101 ALA A CA 1
ATOM 637 C C . ALA A 1 101 ? -2.043 47.131 -11.344 1.00 20.75 101 ALA A C 1
ATOM 638 O O . ALA A 1 101 ? -2.038 45.909 -11.397 1.00 22.36 101 ALA A O 1
ATOM 640 N N . GLN A 1 102 ? -0.968 47.874 -11.477 1.00 21.67 102 GLN A N 1
ATOM 641 C CA . GLN A 1 102 ? 0.393 47.301 -11.528 1.00 21.96 102 GLN A CA 1
ATOM 642 C C . GLN A 1 102 ? 1.073 47.762 -10.230 1.00 21.48 102 GLN A C 1
ATOM 643 O O . GLN A 1 102 ? 0.962 48.922 -9.922 1.00 21.63 102 GLN A O 1
ATOM 649 N N . CYS A 1 103 ? 1.697 46.816 -9.550 1.00 19.43 103 CYS A N 1
ATOM 650 C CA . CYS A 1 103 ? 2.414 47.062 -8.271 1.00 19.82 103 CYS A CA 1
ATOM 651 C C . CYS A 1 103 ? 3.898 46.769 -8.454 1.00 21.79 103 CYS A C 1
ATOM 652 O O . CYS A 1 103 ? 4.277 45.976 -9.319 1.00 23.33 103 CYS A O 1
ATOM 655 N N . TRP A 1 104 ? 4.715 47.389 -7.609 1.00 22.65 104 TRP A N 1
ATOM 656 C CA . TRP A 1 104 ? 6.167 47.117 -7.653 1.00 24.49 104 TRP A CA 1
ATOM 657 C C . TRP A 1 104 ? 6.780 47.506 -6.326 1.00 26.70 104 TRP A C 1
ATOM 658 O O . TRP A 1 104 ? 8.035 47.367 -6.226 1.00 31.00 104 TRP A O 1
#

Foldseek 3Di:
DPPDDKDKDWDFWQKPVGTAAEQQQWIWIDTPPDIDIDRHDFFGKHWNFWDDDPVCVVVVPPDKGKTWIATDDPRGGDDPTDIIIID

Secondary structure (DSSP, 8-state):
-TT-----EE--B-BTT--BB-TTSEEEEE-SS-EEEEEPPTT-EEEEEE-S-HHHHHTT----EEEEEEEEETTEEEEEEEEEEE-

Solvent-accessible surface area: 6303 Å² total; per-residue (Å²): 166,202,132,57,220,96,82,85,65,34,113,94,36,65,9,86,57,37,108,1,3,45,66,97,1,36,8,83,0,39,32,108,122,68,14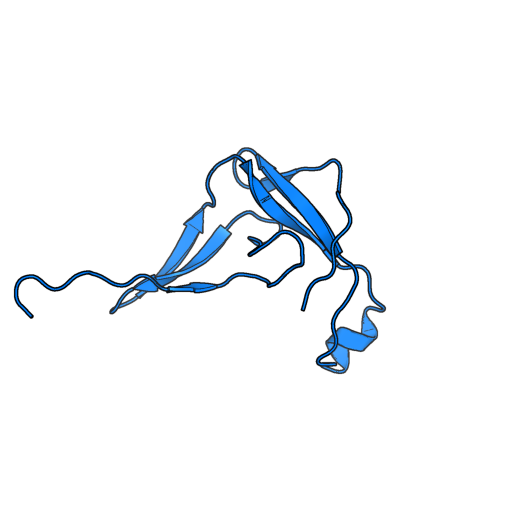1,71,101,74,102,10,100,91,116,27,46,0,18,42,67,65,78,72,142,105,92,44,53,116,115,160,87,144,126,85,51,75,0,10,10,8,63,1,65,126,33,78,16,26,30,124,94,158,159,7,76,0,153